Protein AF-A0A2R7SC59-F1 (afdb_monomer)

Solvent-accessible surface area (backbone atoms only — not comparable to full-atom values): 7118 Å² total; per-residue (Å²): 102,66,85,81,35,79,92,32,66,34,24,46,48,22,52,52,31,25,58,48,21,35,60,74,70,37,46,66,59,55,51,51,52,52,53,49,52,56,39,53,56,51,21,69,76,72,74,49,68,65,68,47,70,72,45,48,66,61,53,58,68,68,49,46,63,51,73,66,56,50,50,54,10,49,55,42,6,41,56,48,18,46,75,70,74,32,54,35,48,40,39,41,57,54,56,52,56,54,63,74,60,66,59,62,79,71,84,38,78,56,16,38,51,40,55,33,52,70,85,51,71,67,60,46,49,52,37,67,55,129

Radius of gyration: 16.88 Å; Cα contacts (8 Å, |Δi|>4): 134; chains: 1; bounding box: 37×26×49 Å

Mean predicted aligned error: 6.86 Å

Secondary structure (DSSP, 8-state):
-GGG-TT-HHHHHHHHHHHHHHHHTTHHHHHHHHHHHHHHHHHHHHS-SHHHHHHHHHHHHH-PPPHHHHHHHHHHHHHHHHHTT--GGGHHHHHHHHHHT-PPTTTSHHHHHHHHS---HHHHHHHH--

Sequence (130 aa):
MLALLKDEPDAVMTVLAHELGHVHHRHGLRLMLRAGAVSVVASVIVGDFSALLAAAPAVLASKAYSRDNEREADAYARTLARAAGADPARMAVFFERVAAKRPAAGDSPLGIAISSHPANAERVKFFSER

pLDDT: mean 82.85, std 11.98, range [56.0, 97.81]

Nearest PDB structures (foldseek):
  6ait-assembly1_C  TM=7.305E-01  e=2.169E-02  Escherichia coli K-12

Structure (mmCIF, N/CA/C/O backbone):
data_AF-A0A2R7SC59-F1
#
_entry.id   AF-A0A2R7SC59-F1
#
loop_
_atom_site.group_PDB
_atom_site.id
_atom_site.type_symbol
_atom_site.label_atom_id
_atom_site.label_alt_id
_atom_site.label_comp_id
_atom_site.label_asym_id
_atom_site.label_entity_id
_atom_site.label_seq_id
_atom_site.pdbx_PDB_ins_code
_atom_site.Cartn_x
_atom_site.Cartn_y
_atom_site.Cartn_z
_atom_site.occupancy
_atom_site.B_iso_or_equiv
_atom_site.auth_seq_id
_atom_site.auth_comp_id
_atom_site.auth_asym_id
_atom_site.auth_atom_id
_atom_site.pdbx_PDB_model_num
ATOM 1 N N . MET A 1 1 ? -3.173 10.647 1.562 1.00 67.12 1 MET A N 1
ATOM 2 C CA . MET A 1 1 ? -3.799 9.630 2.437 1.00 67.12 1 MET A CA 1
ATOM 3 C C . MET A 1 1 ? -4.085 10.156 3.836 1.00 67.12 1 MET A C 1
ATOM 5 O O . MET A 1 1 ? -5.244 10.388 4.129 1.00 67.12 1 MET A O 1
ATOM 9 N N . LEU A 1 2 ? -3.073 10.419 4.668 1.00 72.44 2 LEU A N 1
ATOM 10 C CA . LEU A 1 2 ? -3.249 10.662 6.113 1.00 72.44 2 LEU A CA 1
ATOM 11 C C . LEU A 1 2 ? -4.165 11.840 6.479 1.00 72.44 2 LEU A C 1
ATOM 13 O O . LEU A 1 2 ? -4.910 11.772 7.448 1.00 72.44 2 LEU A O 1
ATOM 17 N N . ALA A 1 3 ? -4.185 12.902 5.669 1.00 79.00 3 ALA A N 1
ATOM 18 C CA . ALA A 1 3 ? -5.094 14.025 5.889 1.00 79.00 3 ALA A CA 1
ATOM 19 C C . ALA A 1 3 ? -6.587 13.646 5.789 1.00 79.00 3 ALA A C 1
ATOM 21 O O . ALA A 1 3 ? -7.416 14.368 6.334 1.00 79.00 3 ALA A O 1
ATOM 22 N N . LEU A 1 4 ? -6.922 12.540 5.109 1.00 78.12 4 LEU A N 1
ATOM 23 C CA . LEU A 1 4 ? -8.283 12.005 5.033 1.00 78.12 4 LEU A CA 1
ATOM 24 C C . LEU A 1 4 ? -8.672 11.183 6.260 1.00 78.12 4 LEU A C 1
ATOM 26 O O . LEU A 1 4 ? -9.842 10.861 6.373 1.00 78.12 4 LEU A O 1
ATOM 30 N N . LEU A 1 5 ? -7.731 10.811 7.129 1.00 86.06 5 LEU A N 1
ATOM 31 C CA . LEU A 1 5 ? -7.929 9.836 8.208 1.00 86.06 5 LEU A CA 1
ATOM 32 C C . LEU A 1 5 ? -7.480 10.381 9.571 1.00 86.06 5 LEU A C 1
ATOM 34 O O . LEU A 1 5 ? -7.113 9.622 10.459 1.00 86.06 5 LEU A O 1
ATOM 38 N N . LYS A 1 6 ? -7.454 11.708 9.743 1.00 86.38 6 LYS A N 1
ATOM 39 C CA . LYS A 1 6 ? -6.938 12.350 10.968 1.00 86.38 6 LYS A CA 1
ATOM 40 C C . LYS A 1 6 ? -7.691 11.933 12.238 1.00 86.38 6 LYS A C 1
ATOM 42 O O . LYS A 1 6 ? -7.130 11.976 13.323 1.00 86.38 6 LYS A O 1
ATOM 47 N N . ASP A 1 7 ? -8.948 11.559 12.077 1.00 92.00 7 ASP A N 1
ATOM 48 C CA . ASP A 1 7 ? -9.909 11.091 13.074 1.00 92.00 7 ASP A CA 1
ATOM 49 C C . ASP A 1 7 ? -10.041 9.556 13.105 1.00 92.00 7 ASP A C 1
ATOM 51 O O . ASP A 1 7 ? -10.875 9.023 13.826 1.00 92.00 7 ASP A O 1
ATOM 55 N N . GLU A 1 8 ? -9.216 8.837 12.340 1.00 94.31 8 GLU A N 1
ATOM 56 C CA . GLU A 1 8 ? -9.296 7.387 12.144 1.00 94.31 8 GLU A CA 1
ATOM 57 C C . GLU A 1 8 ? -7.925 6.729 12.384 1.00 94.31 8 GLU A C 1
ATOM 59 O O . GLU A 1 8 ? -7.265 6.301 11.429 1.00 94.31 8 GLU A O 1
ATOM 64 N N . PRO A 1 9 ? -7.452 6.654 13.644 1.00 93.62 9 PRO A N 1
ATOM 65 C CA . PRO A 1 9 ? -6.108 6.166 13.961 1.00 93.62 9 PRO A CA 1
ATOM 66 C C . PRO A 1 9 ? -5.879 4.726 13.485 1.00 93.62 9 PRO A C 1
ATOM 68 O O . PRO A 1 9 ? -4.846 4.432 12.890 1.00 93.62 9 PRO A O 1
ATOM 71 N N . ASP A 1 10 ? -6.865 3.849 13.645 1.00 95.50 10 ASP A N 1
ATOM 72 C CA . ASP A 1 10 ? -6.783 2.453 13.208 1.00 95.50 10 ASP A CA 1
ATOM 73 C C . ASP A 1 10 ? -6.718 2.329 11.681 1.00 95.50 10 ASP A C 1
ATOM 75 O O . ASP A 1 10 ? -5.962 1.515 11.144 1.00 95.50 10 ASP A O 1
ATOM 79 N N . ALA A 1 11 ? -7.445 3.185 10.953 1.00 93.69 11 ALA A N 1
ATOM 80 C CA . ALA A 1 11 ? -7.349 3.238 9.498 1.00 93.69 11 ALA A CA 1
ATOM 81 C C . ALA A 1 11 ? -5.959 3.720 9.064 1.00 93.69 11 ALA A C 1
ATOM 83 O O . ALA A 1 11 ? -5.371 3.144 8.152 1.00 93.69 11 ALA A O 1
ATOM 84 N N . VAL A 1 12 ? -5.401 4.734 9.738 1.00 93.50 12 VAL A N 1
ATOM 85 C CA . VAL A 1 12 ? -4.023 5.194 9.498 1.00 93.50 12 VAL A CA 1
ATOM 86 C C . VAL A 1 12 ? -3.028 4.062 9.727 1.00 93.50 12 VAL A C 1
ATOM 88 O O . VAL A 1 12 ? -2.195 3.809 8.858 1.00 93.50 12 VAL A O 1
ATOM 91 N N . MET A 1 13 ? -3.130 3.356 10.852 1.00 94.25 13 MET A N 1
ATOM 92 C CA . MET A 1 13 ? -2.255 2.225 11.163 1.00 94.25 13 MET A CA 1
ATOM 93 C C . MET A 1 13 ? -2.354 1.128 10.104 1.00 94.25 13 MET A C 1
ATOM 95 O O . MET A 1 13 ? -1.331 0.602 9.671 1.00 94.25 13 MET A O 1
ATOM 99 N N . THR A 1 14 ? -3.563 0.830 9.627 1.00 95.00 14 THR A N 1
ATOM 100 C CA . THR A 1 14 ? -3.776 -0.199 8.601 1.00 95.00 14 THR A CA 1
ATOM 101 C C . THR A 1 14 ? -3.234 0.238 7.235 1.00 95.00 14 THR A C 1
ATOM 103 O O . THR A 1 14 ? -2.618 -0.569 6.544 1.00 95.00 14 THR A O 1
ATOM 106 N N . VAL A 1 15 ? -3.360 1.519 6.862 1.00 93.12 15 VAL A N 1
ATOM 107 C CA . VAL A 1 15 ? -2.722 2.082 5.655 1.00 93.12 15 VAL A CA 1
ATOM 108 C C . VAL A 1 15 ? -1.197 2.005 5.749 1.00 93.12 15 VAL A C 1
ATOM 110 O O . VAL A 1 15 ? -0.544 1.588 4.801 1.00 93.12 15 VAL A O 1
ATOM 113 N N . LEU A 1 16 ? -0.601 2.345 6.891 1.00 93.62 16 LEU A N 1
ATOM 114 C CA . LEU A 1 16 ? 0.852 2.234 7.063 1.00 93.62 16 LEU A CA 1
ATOM 115 C C . LEU A 1 16 ? 1.327 0.775 7.044 1.00 93.62 16 LEU A C 1
ATOM 117 O O . LEU A 1 16 ? 2.375 0.473 6.473 1.00 93.62 16 LEU A O 1
ATOM 121 N N . ALA A 1 17 ? 0.549 -0.138 7.628 1.00 96.38 17 ALA A N 1
ATOM 122 C CA . ALA A 1 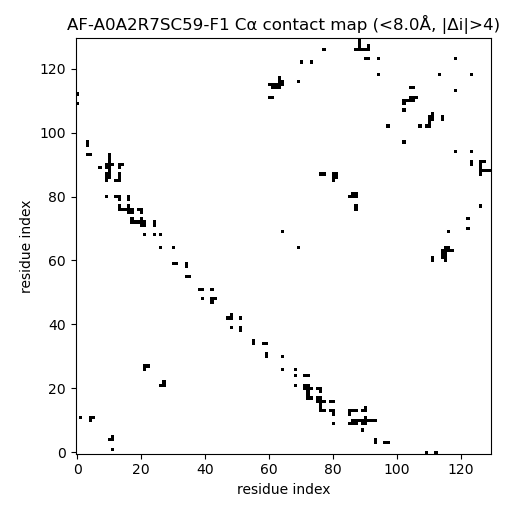17 ? 0.824 -1.568 7.566 1.00 96.38 17 ALA A CA 1
ATOM 123 C C . ALA A 1 17 ? 0.758 -2.100 6.122 1.00 96.38 17 ALA A C 1
ATOM 125 O O . ALA A 1 17 ? 1.570 -2.946 5.754 1.00 96.38 17 ALA A O 1
ATOM 126 N N . HIS A 1 18 ? -0.142 -1.566 5.291 1.00 96.00 18 HIS A N 1
ATOM 127 C CA . HIS A 1 18 ? -0.212 -1.842 3.851 1.00 96.00 18 HIS A CA 1
ATOM 128 C C . HIS A 1 18 ? 1.045 -1.384 3.110 1.00 96.00 18 HIS A C 1
ATOM 130 O O . HIS A 1 18 ? 1.668 -2.181 2.406 1.00 96.00 18 HIS A O 1
ATOM 136 N N . GLU A 1 19 ? 1.495 -0.148 3.337 1.00 93.38 19 GLU A N 1
ATOM 137 C CA . GLU A 1 19 ? 2.749 0.349 2.750 1.00 93.38 19 GLU A CA 1
ATOM 138 C C . GLU A 1 19 ? 3.956 -0.503 3.174 1.00 93.38 19 GLU A C 1
ATOM 140 O O . GLU A 1 19 ? 4.814 -0.851 2.356 1.00 93.38 19 GLU A O 1
ATOM 145 N N . LEU A 1 20 ? 3.999 -0.926 4.442 1.00 95.94 20 LEU A N 1
ATOM 146 C CA . LEU A 1 20 ? 5.024 -1.850 4.921 1.00 95.94 20 LEU A CA 1
ATOM 147 C C . LEU A 1 20 ? 4.913 -3.229 4.254 1.00 95.94 20 LEU A C 1
ATOM 149 O O . LEU A 1 20 ? 5.941 -3.840 3.967 1.00 95.94 20 LEU A O 1
ATOM 153 N N . GLY A 1 21 ? 3.702 -3.697 3.945 1.00 97.38 21 GLY A N 1
ATOM 154 C CA . GLY A 1 21 ? 3.464 -4.909 3.161 1.00 97.38 21 GLY A CA 1
ATOM 155 C C . GLY A 1 21 ? 4.122 -4.845 1.781 1.00 97.38 21 GLY A C 1
ATOM 156 O O . GLY A 1 21 ? 4.790 -5.795 1.368 1.00 97.38 21 GLY A O 1
ATOM 157 N N . HIS A 1 22 ? 4.051 -3.699 1.095 1.00 96.06 22 HIS A N 1
ATOM 158 C CA . HIS A 1 22 ? 4.769 -3.510 -0.171 1.00 96.06 22 HIS A CA 1
ATOM 159 C C . HIS A 1 22 ? 6.287 -3.619 -0.029 1.00 96.06 22 HIS A C 1
ATOM 161 O O . HIS A 1 22 ? 6.945 -4.197 -0.902 1.00 96.06 22 HIS A O 1
ATOM 167 N N . VAL A 1 23 ? 6.844 -3.096 1.065 1.00 95.50 23 VAL A N 1
ATOM 168 C CA . VAL A 1 23 ? 8.275 -3.219 1.371 1.00 95.50 23 VAL A CA 1
ATOM 169 C C . VAL A 1 23 ? 8.632 -4.671 1.699 1.00 95.50 23 VAL A C 1
ATOM 171 O O . VAL A 1 23 ? 9.582 -5.207 1.127 1.00 95.50 23 VAL A O 1
ATOM 174 N N . HIS A 1 24 ? 7.839 -5.330 2.547 1.00 97.31 24 HIS A N 1
ATOM 175 C CA . HIS A 1 24 ? 8.023 -6.720 2.963 1.00 97.31 24 HIS A CA 1
ATOM 176 C C . HIS A 1 24 ? 8.064 -7.671 1.756 1.00 97.31 24 HIS A C 1
ATOM 178 O O . HIS A 1 24 ? 9.014 -8.437 1.589 1.00 97.31 24 HIS A O 1
ATOM 184 N N . HIS A 1 25 ? 7.094 -7.541 0.849 1.00 97.00 25 HIS A N 1
ATOM 185 C CA . HIS A 1 25 ? 6.992 -8.336 -0.378 1.00 97.00 25 HIS A CA 1
ATOM 186 C C . HIS A 1 25 ? 7.821 -7.781 -1.550 1.00 97.00 25 HIS A C 1
ATOM 188 O O . HIS A 1 25 ? 7.749 -8.288 -2.678 1.00 97.00 25 HIS A O 1
ATOM 194 N N . ARG A 1 26 ? 8.625 -6.734 -1.314 1.00 94.88 26 ARG A N 1
ATOM 195 C CA . ARG A 1 26 ? 9.530 -6.113 -2.295 1.00 94.88 26 ARG A CA 1
ATOM 196 C C . ARG A 1 26 ? 8.827 -5.722 -3.603 1.00 94.88 26 ARG A C 1
ATOM 198 O O . ARG A 1 26 ? 9.411 -5.843 -4.683 1.00 94.88 26 ARG A O 1
ATOM 205 N N . HIS A 1 27 ? 7.572 -5.272 -3.533 1.00 92.88 27 HIS A N 1
ATOM 206 C CA . HIS A 1 27 ? 6.763 -4.946 -4.713 1.00 92.88 27 HIS A CA 1
ATOM 207 C C . HIS A 1 27 ? 7.422 -3.878 -5.589 1.00 92.88 27 HIS A C 1
ATOM 209 O O . HIS A 1 27 ? 7.530 -4.067 -6.801 1.00 92.88 27 HIS A O 1
ATOM 215 N N . GLY A 1 28 ? 7.924 -2.800 -4.977 1.00 87.12 28 GLY A N 1
ATOM 216 C CA . GLY A 1 28 ? 8.622 -1.726 -5.690 1.00 87.12 28 GLY A CA 1
ATOM 217 C C . GLY A 1 28 ? 9.871 -2.228 -6.418 1.00 87.12 28 GLY A C 1
ATOM 218 O O . GLY A 1 28 ? 10.031 -1.984 -7.610 1.00 87.12 28 GLY A O 1
ATOM 219 N N . LEU A 1 29 ? 10.702 -3.036 -5.751 1.00 88.44 29 LEU A N 1
ATOM 220 C CA . LEU A 1 29 ? 11.891 -3.632 -6.369 1.00 88.44 29 LEU A CA 1
ATOM 221 C C . LEU A 1 29 ? 11.524 -4.547 -7.548 1.00 88.44 29 LEU A C 1
ATOM 223 O O . LEU A 1 29 ? 12.130 -4.448 -8.613 1.00 88.44 29 LEU A O 1
ATOM 227 N N . ARG A 1 30 ? 10.509 -5.411 -7.395 1.00 89.50 30 ARG A N 1
ATOM 228 C CA . ARG A 1 30 ? 10.017 -6.274 -8.486 1.00 89.50 30 ARG A CA 1
ATOM 229 C C . ARG A 1 30 ? 9.530 -5.445 -9.679 1.00 89.50 30 ARG A C 1
ATOM 231 O O . ARG A 1 30 ? 9.798 -5.810 -10.824 1.00 89.50 30 ARG A O 1
ATOM 238 N N . LEU A 1 31 ? 8.840 -4.332 -9.426 1.00 84.56 31 LEU A N 1
ATOM 239 C CA . LEU A 1 31 ? 8.378 -3.414 -10.467 1.00 84.56 31 LEU A CA 1
ATOM 240 C C . LEU A 1 31 ? 9.553 -2.739 -11.191 1.00 84.56 31 LEU A C 1
ATOM 242 O O . LEU A 1 31 ? 9.566 -2.712 -12.421 1.00 84.56 31 LEU A O 1
ATOM 246 N N . MET A 1 32 ? 10.559 -2.272 -10.444 1.00 81.12 32 MET A N 1
ATOM 247 C CA . MET A 1 32 ? 11.789 -1.680 -10.984 1.00 81.12 32 MET A CA 1
ATOM 248 C C . MET A 1 32 ? 12.563 -2.657 -11.862 1.00 81.12 32 MET A C 1
ATOM 250 O O . MET A 1 32 ? 12.923 -2.310 -12.983 1.00 81.12 32 MET A O 1
ATOM 254 N N . LEU A 1 33 ? 12.761 -3.892 -11.398 1.00 83.81 33 LEU A N 1
ATOM 255 C CA . LEU A 1 33 ? 13.463 -4.921 -12.166 1.00 83.81 33 LEU A CA 1
ATOM 256 C C . LEU A 1 33 ? 12.723 -5.266 -13.464 1.00 83.81 33 LEU A C 1
ATOM 258 O O . LEU A 1 33 ? 13.346 -5.366 -14.517 1.00 83.81 33 LEU A O 1
ATOM 262 N N . ARG A 1 34 ? 11.389 -5.392 -13.419 1.00 82.25 34 ARG A N 1
ATOM 263 C CA . ARG A 1 34 ? 10.569 -5.639 -14.619 1.00 82.25 34 ARG A CA 1
ATOM 264 C C . ARG A 1 34 ? 10.633 -4.476 -15.604 1.00 82.25 34 ARG A C 1
ATOM 266 O O . ARG A 1 34 ? 10.775 -4.707 -16.801 1.00 82.25 34 ARG A O 1
ATOM 273 N N . ALA A 1 35 ? 10.523 -3.241 -15.113 1.00 76.25 35 ALA A N 1
ATOM 274 C CA . ALA A 1 35 ? 10.640 -2.054 -15.950 1.00 76.25 35 ALA A CA 1
ATOM 275 C C . ALA A 1 35 ? 12.025 -1.989 -16.606 1.00 76.25 35 ALA A C 1
ATOM 277 O O . ALA A 1 35 ? 12.093 -1.871 -17.823 1.00 76.25 35 ALA A O 1
ATOM 278 N N . GLY A 1 36 ? 13.094 -2.178 -15.826 1.00 74.81 36 GLY A N 1
ATOM 279 C CA . GLY A 1 36 ? 14.474 -2.210 -16.306 1.00 74.81 36 GLY A CA 1
ATOM 280 C C . GLY A 1 36 ? 14.739 -3.307 -17.339 1.00 74.81 36 GLY A C 1
ATOM 281 O O . GLY A 1 36 ? 15.385 -3.041 -18.345 1.00 74.81 36 GLY A O 1
ATOM 282 N N . ALA A 1 37 ? 14.197 -4.513 -17.153 1.00 79.12 37 ALA A N 1
ATOM 283 C CA . ALA A 1 37 ? 14.356 -5.606 -18.114 1.00 79.12 37 ALA A CA 1
ATOM 284 C C . ALA A 1 37 ? 13.701 -5.298 -19.473 1.00 79.12 37 ALA A C 1
ATOM 286 O O . ALA A 1 37 ? 14.341 -5.456 -20.510 1.00 79.12 37 ALA A O 1
ATOM 287 N N . VAL A 1 38 ? 12.450 -4.813 -19.474 1.00 74.25 38 VAL A N 1
ATOM 288 C CA . VAL A 1 38 ? 11.746 -4.383 -20.703 1.00 74.25 38 VAL A CA 1
ATOM 289 C C . VAL A 1 38 ? 12.530 -3.285 -21.408 1.00 74.25 38 VAL A C 1
ATOM 291 O O . VAL A 1 38 ? 12.724 -3.309 -22.620 1.00 74.25 38 VAL A O 1
ATOM 294 N N . SER A 1 39 ? 13.002 -2.341 -20.610 1.00 70.00 39 SER A N 1
ATOM 295 C CA . SER A 1 39 ? 13.843 -1.246 -21.026 1.00 70.00 39 SER A CA 1
ATOM 296 C C . SER A 1 39 ? 15.118 -1.737 -21.734 1.00 70.00 39 SER A C 1
ATOM 298 O O . SER A 1 39 ? 15.330 -1.392 -22.892 1.00 70.00 39 SER A O 1
ATOM 300 N N . VAL A 1 40 ? 15.926 -2.599 -21.109 1.00 76.50 40 VAL A N 1
ATOM 301 C CA . VAL A 1 40 ? 17.152 -3.153 -21.719 1.00 76.50 40 VAL A CA 1
ATOM 302 C C . VAL A 1 40 ? 16.864 -3.826 -23.064 1.00 76.50 40 VAL A C 1
ATOM 304 O O . VAL A 1 40 ? 17.584 -3.579 -24.029 1.00 76.50 40 VAL A O 1
ATOM 307 N N . VAL A 1 41 ? 15.796 -4.625 -23.157 1.00 78.75 41 VAL A N 1
ATOM 308 C CA . VAL A 1 41 ? 15.384 -5.262 -24.421 1.00 78.75 41 VAL A CA 1
ATOM 309 C C . VAL A 1 41 ? 15.072 -4.216 -25.495 1.00 78.75 41 VAL A C 1
ATOM 311 O O . VAL A 1 41 ? 15.540 -4.344 -26.625 1.00 78.75 41 VAL A O 1
ATOM 314 N N . ALA A 1 42 ? 14.330 -3.161 -25.152 1.00 72.50 42 ALA A N 1
ATOM 315 C CA . ALA A 1 42 ? 14.021 -2.077 -26.081 1.00 72.50 42 ALA A CA 1
ATOM 316 C C . ALA A 1 42 ? 15.286 -1.331 -26.545 1.00 72.50 42 ALA A C 1
ATOM 318 O O . ALA A 1 42 ? 15.426 -1.053 -27.734 1.00 72.50 42 ALA A O 1
ATOM 319 N N . SER A 1 43 ? 16.239 -1.069 -25.645 1.00 74.06 43 SER A N 1
ATOM 320 C CA . SER A 1 43 ? 17.513 -0.427 -25.998 1.00 74.06 43 SER A CA 1
ATOM 321 C C . SER A 1 43 ? 18.395 -1.281 -26.901 1.00 74.06 43 SER A C 1
ATOM 323 O O . SER A 1 43 ? 19.050 -0.729 -27.776 1.00 74.06 43 SER A O 1
ATOM 325 N N . VAL A 1 44 ? 18.396 -2.609 -26.748 1.00 80.31 44 VAL A N 1
ATOM 326 C CA . VAL A 1 44 ? 19.115 -3.505 -27.672 1.00 80.31 44 VAL A CA 1
ATOM 327 C C . VAL A 1 44 ? 18.545 -3.412 -29.091 1.00 80.31 44 VAL A C 1
ATOM 329 O O . VAL A 1 44 ? 19.304 -3.439 -30.053 1.00 80.31 44 VAL A O 1
ATOM 332 N N . ILE A 1 45 ? 17.223 -3.270 -29.226 1.00 78.31 45 ILE A N 1
ATOM 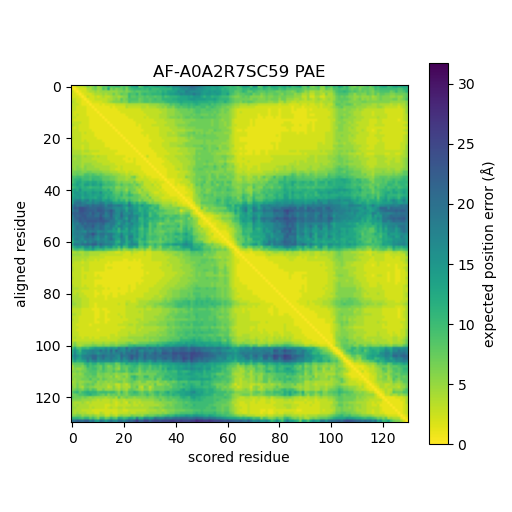333 C CA . ILE A 1 45 ? 16.550 -3.149 -30.528 1.00 78.31 45 ILE A CA 1
ATOM 334 C C . ILE A 1 45 ? 16.803 -1.774 -31.163 1.00 78.31 45 ILE A C 1
ATOM 336 O O . ILE A 1 45 ? 17.054 -1.686 -32.361 1.00 78.31 45 ILE A O 1
ATOM 340 N N . VAL A 1 46 ? 16.711 -0.703 -30.370 1.00 79.06 46 VAL A N 1
ATOM 341 C CA . VAL A 1 46 ? 16.786 0.689 -30.853 1.00 79.06 46 VAL A CA 1
ATOM 342 C C . VAL A 1 46 ? 18.231 1.198 -30.961 1.00 79.06 46 VAL A C 1
ATOM 344 O O . VAL A 1 46 ? 18.500 2.126 -31.717 1.00 79.06 46 VAL A O 1
ATOM 347 N N . GLY A 1 47 ? 19.171 0.599 -30.226 1.00 77.94 47 GLY A N 1
ATOM 348 C CA . GLY A 1 47 ? 20.569 1.030 -30.166 1.00 77.94 47 GLY A CA 1
ATOM 349 C C . GLY A 1 47 ? 20.823 2.255 -29.277 1.00 77.94 47 GLY A C 1
ATOM 350 O O . GLY A 1 47 ? 21.928 2.790 -29.302 1.00 77.94 47 GLY A O 1
ATOM 351 N N . ASP A 1 48 ? 19.837 2.698 -28.486 1.00 72.75 48 ASP A N 1
ATOM 352 C CA . ASP A 1 48 ? 19.956 3.846 -27.576 1.00 72.75 48 ASP A CA 1
ATOM 353 C C . ASP A 1 48 ? 19.606 3.465 -26.128 1.00 72.75 48 ASP A C 1
ATOM 355 O O . ASP A 1 48 ? 18.481 3.076 -25.800 1.00 72.75 48 ASP A O 1
ATOM 359 N N . PHE A 1 49 ? 20.593 3.598 -25.243 1.00 68.25 49 PHE A N 1
ATOM 360 C CA .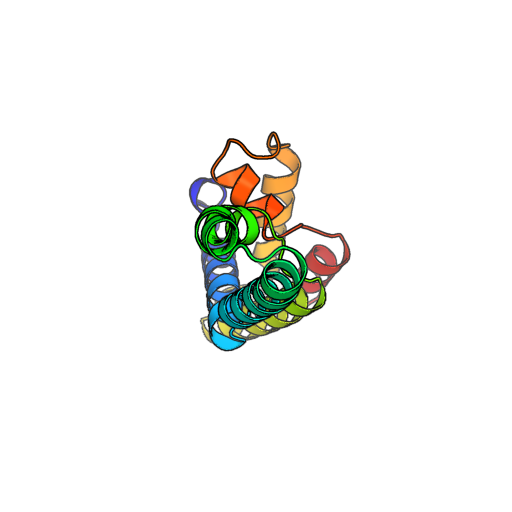 PHE A 1 49 ? 20.482 3.328 -23.806 1.00 68.25 49 PHE A CA 1
ATOM 361 C C . PHE A 1 49 ? 20.170 4.591 -22.983 1.00 68.25 49 PHE A C 1
ATOM 363 O O . PHE A 1 49 ? 19.866 4.499 -21.794 1.00 68.25 49 PHE A O 1
ATOM 370 N N . SER A 1 50 ? 20.210 5.771 -23.602 1.00 69.31 50 SER A N 1
ATOM 371 C CA . SER A 1 50 ? 20.060 7.077 -22.945 1.00 69.31 50 SER A CA 1
ATOM 372 C C . SER A 1 50 ? 18.595 7.379 -22.625 1.00 69.31 50 SER A C 1
ATOM 374 O O . SER A 1 50 ? 18.265 7.813 -21.519 1.00 69.31 50 SER A O 1
ATOM 376 N N . ALA A 1 51 ? 17.694 7.057 -23.559 1.00 64.69 51 ALA A N 1
ATOM 377 C CA . ALA A 1 51 ? 16.245 7.158 -23.373 1.00 64.69 51 ALA A CA 1
ATOM 378 C C . ALA A 1 51 ? 15.725 6.288 -22.208 1.00 64.69 51 ALA A C 1
ATOM 380 O O . ALA A 1 51 ? 14.704 6.596 -21.589 1.00 64.69 51 ALA A O 1
ATOM 381 N N . LEU A 1 52 ? 16.462 5.226 -21.868 1.00 62.88 52 LEU A N 1
ATOM 382 C CA . LEU A 1 52 ? 16.134 4.290 -20.801 1.00 62.88 52 LEU A CA 1
ATOM 383 C C . LEU A 1 52 ? 16.135 4.922 -19.411 1.00 62.88 52 LEU A C 1
ATOM 385 O O . LEU A 1 52 ? 15.187 4.783 -18.635 1.00 62.88 52 LEU A O 1
ATOM 389 N N . LEU A 1 53 ? 17.244 5.595 -19.102 1.00 66.25 53 LEU A N 1
ATOM 390 C CA . LEU A 1 53 ? 17.504 6.186 -17.796 1.00 66.25 53 LEU A CA 1
ATOM 391 C C . LEU A 1 53 ? 16.587 7.386 -17.562 1.00 66.25 53 LEU A C 1
ATOM 393 O O . LEU A 1 53 ? 16.125 7.593 -16.442 1.00 66.25 53 LEU A O 1
ATOM 397 N N . ALA A 1 54 ? 16.265 8.122 -18.628 1.00 68.50 54 ALA A N 1
ATOM 398 C CA . ALA A 1 54 ? 15.383 9.279 -18.571 1.00 68.50 54 ALA A CA 1
ATOM 399 C C . ALA A 1 54 ? 13.916 8.913 -18.262 1.00 68.50 54 ALA A C 1
ATOM 401 O O . ALA A 1 54 ? 13.235 9.660 -17.562 1.00 68.50 54 ALA A O 1
ATOM 402 N N . ALA A 1 55 ? 13.419 7.765 -18.742 1.00 64.38 55 ALA A N 1
ATOM 403 C CA . ALA A 1 55 ? 12.010 7.381 -18.594 1.00 64.38 55 ALA A CA 1
ATOM 404 C C . ALA A 1 55 ? 11.695 6.581 -17.313 1.00 64.38 55 ALA A C 1
ATOM 406 O O . ALA A 1 55 ? 10.532 6.506 -16.902 1.00 64.38 55 ALA A O 1
ATOM 407 N N . ALA A 1 56 ? 12.700 5.982 -16.665 1.00 65.25 56 ALA A N 1
ATOM 408 C CA . ALA A 1 56 ? 12.493 5.064 -15.544 1.00 65.25 56 ALA A CA 1
ATOM 409 C C . ALA A 1 56 ? 11.696 5.667 -14.362 1.00 65.25 56 ALA A C 1
ATOM 411 O O . ALA A 1 56 ? 10.753 5.011 -13.908 1.00 65.25 56 ALA A O 1
ATOM 412 N N . PRO A 1 57 ? 11.967 6.901 -13.886 1.00 63.94 57 PRO A N 1
ATOM 413 C CA . PRO A 1 57 ? 11.209 7.488 -12.778 1.00 63.94 57 PRO A CA 1
ATOM 414 C C . PRO A 1 57 ? 9.728 7.713 -13.116 1.00 63.94 57 PRO A C 1
ATOM 416 O O . PRO A 1 57 ? 8.857 7.400 -12.307 1.00 63.94 57 PRO A O 1
ATOM 419 N N . ALA A 1 58 ? 9.428 8.193 -14.328 1.00 63.00 58 ALA A N 1
ATOM 420 C CA . ALA A 1 58 ? 8.059 8.462 -14.772 1.00 63.00 58 ALA A CA 1
ATOM 421 C C . ALA A 1 58 ? 7.250 7.168 -14.965 1.00 63.00 58 ALA A C 1
ATOM 423 O O . ALA A 1 58 ? 6.075 7.097 -14.601 1.00 63.00 58 ALA A O 1
ATOM 424 N N . VAL A 1 59 ?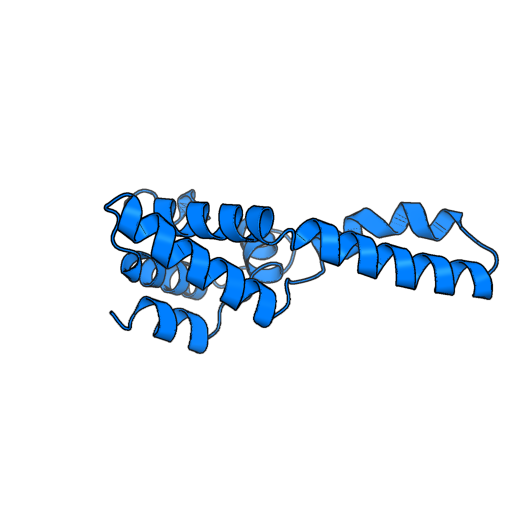 7.885 6.112 -15.481 1.00 63.91 59 VAL A N 1
ATOM 425 C CA . VAL A 1 59 ? 7.269 4.785 -15.621 1.00 63.91 59 VAL A CA 1
ATOM 426 C C . VAL A 1 59 ? 6.975 4.160 -14.257 1.00 63.91 59 VAL A C 1
ATOM 428 O O . VAL A 1 59 ? 5.950 3.508 -14.097 1.00 63.91 59 VAL A O 1
ATOM 431 N N . LEU A 1 60 ? 7.842 4.354 -13.264 1.00 63.41 60 LEU A N 1
ATOM 432 C CA . LEU A 1 60 ? 7.620 3.841 -11.910 1.00 63.41 60 LEU A CA 1
ATOM 433 C C . LEU A 1 60 ? 6.541 4.622 -11.161 1.00 63.41 60 LEU A C 1
ATOM 435 O O . LEU A 1 60 ? 5.733 4.013 -10.471 1.00 63.41 60 LEU A O 1
ATOM 439 N N . ALA A 1 61 ? 6.496 5.943 -11.334 1.00 61.03 61 ALA A N 1
ATOM 440 C CA . ALA A 1 61 ? 5.484 6.796 -10.716 1.00 61.03 61 ALA A CA 1
ATOM 441 C C . ALA A 1 61 ? 4.076 6.593 -11.306 1.00 61.03 61 ALA A C 1
ATOM 443 O O . ALA A 1 61 ? 3.088 6.834 -10.621 1.00 61.03 61 ALA A O 1
ATOM 444 N N . SER A 1 62 ? 3.979 6.156 -12.567 1.00 59.06 62 SER A N 1
ATOM 445 C CA . SER A 1 62 ? 2.702 5.942 -13.267 1.00 59.06 62 SER A CA 1
ATOM 446 C C . SER A 1 62 ? 2.230 4.486 -13.288 1.00 59.06 62 SER A C 1
ATO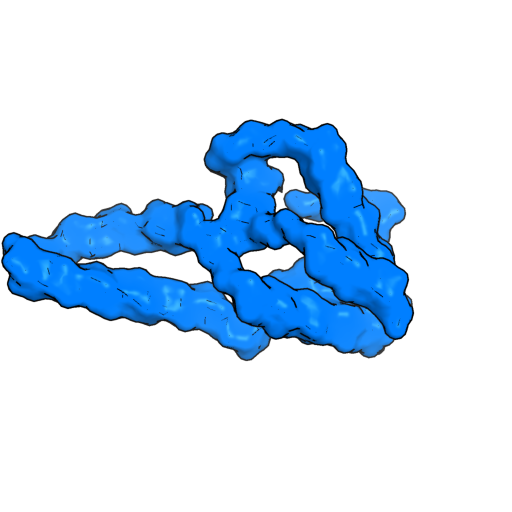M 448 O O . SER A 1 62 ? 1.077 4.222 -13.633 1.00 59.06 62 SER A O 1
ATOM 450 N N . LYS A 1 63 ? 3.089 3.520 -12.934 1.00 69.56 63 LYS A N 1
ATOM 451 C CA . LYS A 1 63 ? 2.710 2.104 -12.903 1.00 69.56 63 LYS A CA 1
ATOM 452 C C . LYS A 1 63 ? 2.042 1.744 -11.582 1.00 69.56 63 LYS A C 1
ATOM 454 O O . LYS A 1 63 ? 2.689 1.677 -10.542 1.00 69.56 63 LYS A O 1
ATOM 459 N N . ALA A 1 64 ? 0.760 1.410 -11.675 1.00 74.94 64 ALA A N 1
ATOM 460 C CA . ALA A 1 64 ? 0.013 0.786 -10.594 1.00 74.94 64 ALA A CA 1
ATOM 461 C C . ALA A 1 64 ? 0.630 -0.560 -10.185 1.00 74.94 64 ALA A C 1
ATOM 463 O O . ALA A 1 64 ? 1.094 -1.336 -11.033 1.00 74.94 64 ALA A O 1
ATOM 464 N N . TYR A 1 65 ? 0.590 -0.871 -8.889 1.00 83.88 65 TYR A N 1
ATOM 465 C CA . TYR A 1 65 ? 0.860 -2.226 -8.423 1.00 83.88 65 TYR A CA 1
ATOM 466 C C . TYR A 1 65 ? -0.174 -3.206 -9.002 1.00 83.88 65 TYR A C 1
ATOM 468 O O . TYR A 1 65 ? -1.314 -2.847 -9.304 1.00 83.88 65 TYR A O 1
ATOM 476 N N . SER A 1 66 ? 0.225 -4.468 -9.203 1.00 88.75 66 SER A N 1
ATOM 477 C CA . SER A 1 66 ? -0.714 -5.489 -9.677 1.00 88.75 66 SER A CA 1
ATOM 478 C C . SER A 1 66 ? -1.765 -5.803 -8.610 1.00 88.75 66 SER A C 1
ATOM 480 O O . SER A 1 66 ? -1.545 -5.598 -7.419 1.00 88.75 66 SER A O 1
ATOM 482 N N . ARG A 1 67 ? -2.894 -6.388 -9.026 1.00 88.81 67 ARG A N 1
ATOM 483 C CA . ARG A 1 67 ? -3.931 -6.859 -8.091 1.00 88.81 67 ARG A CA 1
ATOM 484 C C . ARG A 1 67 ? -3.392 -7.879 -7.083 1.00 88.81 67 ARG A C 1
ATOM 486 O O . ARG A 1 67 ? -3.795 -7.847 -5.929 1.00 88.81 67 ARG A O 1
ATOM 493 N N . ASP A 1 68 ? -2.467 -8.744 -7.503 1.00 91.94 68 ASP A N 1
ATOM 494 C CA . ASP A 1 68 ? -1.783 -9.677 -6.596 1.00 91.94 68 ASP A CA 1
ATOM 495 C C . ASP A 1 68 ? -0.941 -8.947 -5.549 1.00 91.94 68 ASP A C 1
ATOM 497 O O . ASP A 1 68 ? -1.015 -9.284 -4.373 1.00 91.94 68 ASP A O 1
ATOM 501 N N . ASN A 1 69 ? -0.199 -7.909 -5.952 1.00 94.38 69 ASN A N 1
ATOM 502 C CA . ASN A 1 69 ? 0.604 -7.122 -5.020 1.00 94.38 69 ASN A CA 1
ATOM 503 C C . ASN A 1 69 ? -0.277 -6.420 -3.974 1.00 94.38 69 ASN A C 1
ATOM 505 O O . ASN A 1 69 ? 0.075 -6.389 -2.799 1.00 94.38 69 ASN A O 1
ATOM 509 N N . GLU A 1 70 ? -1.418 -5.861 -4.391 1.00 93.19 70 GLU A N 1
ATOM 510 C CA . GLU A 1 70 ? -2.372 -5.248 -3.458 1.00 93.19 70 GLU A CA 1
ATOM 511 C C . GLU A 1 70 ? -2.956 -6.293 -2.498 1.00 93.19 70 GLU A C 1
ATOM 513 O O . GLU A 1 70 ? -3.020 -6.030 -1.305 1.00 93.19 70 GLU A O 1
ATOM 518 N N . ARG A 1 71 ? -3.294 -7.502 -2.973 1.00 94.56 71 ARG A N 1
ATOM 519 C CA . ARG A 1 71 ? -3.762 -8.600 -2.105 1.00 94.56 71 ARG A CA 1
ATOM 520 C C . ARG A 1 71 ? -2.719 -9.036 -1.077 1.00 94.56 71 ARG A C 1
ATOM 522 O O . ARG A 1 71 ? -3.063 -9.231 0.087 1.00 94.56 71 ARG A O 1
ATOM 529 N N . GLU A 1 72 ? -1.463 -9.204 -1.498 1.00 96.75 72 GLU A N 1
ATOM 530 C CA . GLU A 1 72 ? -0.343 -9.543 -0.607 1.00 96.75 72 GLU A CA 1
ATOM 531 C C . GLU A 1 72 ? -0.168 -8.458 0.471 1.00 96.75 72 GLU A C 1
ATOM 533 O O . GLU A 1 72 ? -0.096 -8.762 1.664 1.00 96.75 72 GLU A O 1
ATOM 538 N N . ALA A 1 73 ? -0.175 -7.185 0.062 1.00 96.75 73 ALA A N 1
ATOM 539 C CA . ALA A 1 73 ? -0.047 -6.051 0.971 1.00 96.75 73 ALA A CA 1
ATOM 540 C C . ALA A 1 73 ? -1.248 -5.911 1.925 1.00 96.75 73 ALA A C 1
ATOM 542 O O . ALA A 1 73 ? -1.040 -5.726 3.122 1.00 96.75 73 ALA A O 1
ATOM 543 N N . ASP A 1 74 ? -2.482 -6.086 1.446 1.00 95.94 74 ASP A N 1
ATOM 544 C CA . ASP A 1 74 ? -3.694 -6.019 2.267 1.00 95.94 74 ASP A CA 1
ATOM 545 C C . ASP A 1 74 ? -3.731 -7.145 3.320 1.00 95.94 74 ASP A C 1
ATOM 547 O O . ASP A 1 74 ? -4.109 -6.923 4.476 1.00 95.94 74 ASP A O 1
ATOM 551 N N . ALA A 1 75 ? -3.326 -8.365 2.947 1.00 96.81 75 ALA A N 1
ATOM 552 C CA . ALA A 1 75 ? -3.257 -9.504 3.863 1.00 96.81 75 ALA A CA 1
ATOM 553 C C . ALA A 1 75 ? -2.205 -9.300 4.959 1.00 96.81 75 ALA A C 1
ATOM 555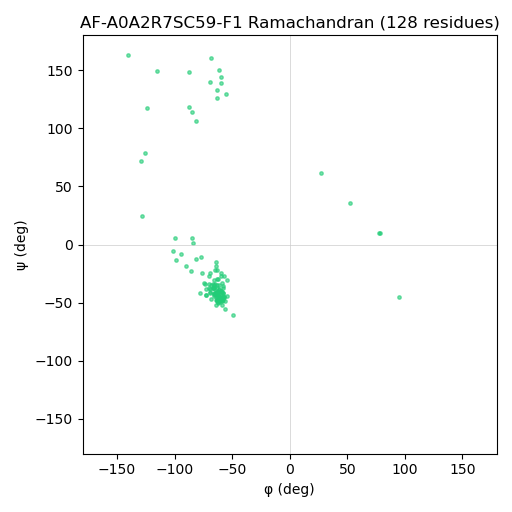 O O . ALA A 1 75 ? -2.469 -9.558 6.142 1.00 96.81 75 ALA A O 1
ATOM 556 N N . TYR A 1 76 ? -1.041 -8.776 4.576 1.00 97.81 76 TYR A N 1
ATOM 557 C CA . TYR A 1 76 ? -0.014 -8.360 5.521 1.00 97.81 76 TYR A CA 1
ATOM 558 C C . TYR A 1 76 ? -0.533 -7.251 6.449 1.00 97.81 76 TYR A C 1
ATOM 560 O O . TYR A 1 76 ? -0.420 -7.367 7.671 1.00 97.81 76 TYR A O 1
ATOM 568 N N . ALA A 1 77 ? -1.179 -6.223 5.888 1.00 96.94 77 ALA A N 1
ATOM 569 C CA . ALA A 1 77 ? -1.717 -5.086 6.626 1.00 96.94 77 ALA A CA 1
ATOM 570 C C . ALA A 1 77 ? -2.719 -5.516 7.693 1.00 96.94 77 ALA A C 1
ATOM 572 O O . ALA A 1 77 ? -2.603 -5.114 8.848 1.00 96.94 77 ALA A O 1
ATOM 573 N N . ARG A 1 78 ? -3.674 -6.379 7.329 1.00 96.06 78 ARG A N 1
ATOM 574 C CA . ARG A 1 78 ? -4.670 -6.910 8.264 1.00 96.06 78 ARG A CA 1
ATOM 575 C C . ARG A 1 78 ? -4.009 -7.655 9.417 1.00 96.06 78 ARG A C 1
ATOM 577 O O . ARG A 1 78 ? -4.370 -7.438 10.570 1.00 96.06 78 ARG A O 1
ATOM 584 N N . THR A 1 79 ? -3.064 -8.538 9.106 1.00 96.69 79 THR A N 1
ATOM 585 C CA . THR A 1 79 ? -2.384 -9.360 10.114 1.00 96.69 79 THR A CA 1
ATOM 586 C C . THR A 1 79 ? -1.601 -8.482 11.085 1.00 96.69 79 THR A C 1
ATOM 588 O O . THR A 1 79 ? -1.746 -8.619 12.300 1.00 96.69 79 THR A O 1
ATOM 591 N N . LEU A 1 80 ? -0.822 -7.534 10.558 1.00 97.69 80 LEU A N 1
ATOM 592 C CA . LEU A 1 80 ? 0.001 -6.643 11.367 1.00 97.69 80 LEU A CA 1
ATOM 593 C C . LEU A 1 80 ? -0.835 -5.642 12.175 1.00 97.69 80 LEU A C 1
ATOM 595 O O . LEU A 1 80 ? -0.546 -5.433 13.348 1.00 97.69 80 LEU A O 1
ATOM 599 N N . ALA A 1 81 ? -1.887 -5.062 11.589 1.00 95.88 81 ALA A N 1
ATOM 600 C CA . ALA A 1 81 ? -2.786 -4.150 12.293 1.00 95.88 81 ALA A CA 1
ATOM 601 C C . ALA A 1 81 ? -3.469 -4.847 13.479 1.00 95.88 81 ALA A C 1
ATOM 603 O O . ALA A 1 81 ? -3.440 -4.318 14.589 1.00 95.88 81 ALA A O 1
ATOM 604 N N . ARG A 1 82 ? -3.972 -6.080 13.283 1.00 95.56 82 ARG A N 1
ATOM 605 C CA . ARG A 1 82 ? -4.526 -6.897 14.377 1.00 95.56 82 ARG A CA 1
ATOM 606 C C . ARG A 1 82 ? -3.488 -7.169 15.464 1.00 95.56 82 ARG A C 1
ATOM 608 O O . ARG A 1 82 ? -3.795 -7.022 16.642 1.00 95.56 82 ARG A O 1
ATOM 615 N N . ALA A 1 83 ? -2.266 -7.541 15.079 1.00 96.25 83 ALA A N 1
ATOM 616 C CA . ALA A 1 83 ? -1.179 -7.783 16.028 1.00 96.25 83 ALA A CA 1
ATOM 617 C C . ALA A 1 83 ? -0.779 -6.517 16.810 1.00 96.25 83 ALA A C 1
ATOM 619 O O . ALA A 1 83 ? -0.360 -6.614 17.960 1.00 96.25 83 ALA A O 1
ATOM 620 N N . ALA A 1 84 ? -0.947 -5.336 16.210 1.00 95.00 84 ALA A N 1
ATOM 621 C CA . ALA A 1 84 ? -0.722 -4.038 16.839 1.00 95.00 84 ALA A CA 1
ATOM 622 C C . ALA A 1 84 ? -1.928 -3.521 17.654 1.00 95.00 84 ALA A C 1
ATOM 624 O O . ALA A 1 84 ? -1.859 -2.422 18.199 1.00 95.00 84 ALA A O 1
ATOM 625 N N . GLY A 1 85 ? -3.023 -4.285 17.743 1.00 95.44 85 GLY A N 1
ATOM 626 C CA . GLY A 1 85 ? -4.231 -3.905 18.483 1.00 95.44 85 GLY A CA 1
ATOM 627 C C . GLY A 1 85 ? -5.149 -2.910 17.765 1.00 95.44 85 GLY A C 1
ATOM 628 O O . GLY A 1 85 ? -6.089 -2.421 18.384 1.00 95.44 85 GLY A O 1
ATOM 629 N N . ALA A 1 86 ? -4.904 -2.620 16.485 1.00 95.25 86 ALA A N 1
ATOM 630 C CA . ALA A 1 86 ? -5.771 -1.782 15.659 1.00 95.25 86 ALA A CA 1
ATOM 631 C C . ALA A 1 86 ? -6.869 -2.621 14.985 1.00 95.25 86 ALA A C 1
ATOM 633 O O . ALA A 1 86 ? -6.642 -3.782 14.627 1.00 95.25 86 ALA A O 1
ATOM 634 N N . ASP A 1 87 ? -8.045 -2.031 14.759 1.00 95.81 87 ASP A N 1
ATOM 635 C CA . ASP A 1 87 ? -9.101 -2.661 13.969 1.00 95.81 87 ASP A CA 1
ATOM 636 C C . ASP A 1 87 ? -8.859 -2.467 12.455 1.00 95.81 87 ASP A C 1
ATOM 638 O O . ASP A 1 87 ? -9.105 -1.378 11.920 1.00 95.81 87 ASP A O 1
ATOM 642 N N . PRO A 1 88 ? -8.436 -3.511 11.709 1.00 94.94 88 PRO A N 1
ATOM 643 C CA . PRO A 1 88 ? -8.209 -3.395 10.271 1.00 94.94 88 PRO A CA 1
ATOM 644 C C . PRO A 1 88 ? -9.489 -3.092 9.482 1.00 94.94 88 PRO A C 1
ATOM 646 O O . PRO A 1 88 ? -9.396 -2.612 8.352 1.00 94.94 88 PRO A O 1
ATOM 649 N N . ALA A 1 89 ? -10.681 -3.327 10.046 1.00 94.44 89 ALA A N 1
ATOM 650 C CA . ALA A 1 89 ? -11.937 -3.002 9.372 1.00 94.44 89 ALA A CA 1
ATOM 651 C C . ALA A 1 89 ? -12.103 -1.489 9.154 1.00 94.44 89 ALA A C 1
ATOM 653 O O . ALA A 1 89 ? -12.789 -1.069 8.219 1.00 94.44 89 ALA A O 1
ATOM 654 N N . ARG A 1 90 ? -11.404 -0.651 9.939 1.00 94.12 90 ARG A N 1
ATOM 655 C CA . ARG A 1 90 ? -11.375 0.810 9.748 1.00 94.12 90 ARG A CA 1
ATOM 656 C C . ARG A 1 90 ? -10.731 1.228 8.424 1.00 94.12 90 ARG A C 1
ATOM 658 O O . ARG A 1 90 ? -10.981 2.337 7.958 1.00 94.12 90 ARG A O 1
ATOM 665 N N . MET A 1 91 ? -10.008 0.335 7.742 1.00 91.75 91 MET A N 1
ATOM 666 C CA . MET A 1 91 ? -9.555 0.546 6.362 1.00 91.75 91 MET A CA 1
ATOM 667 C C . MET A 1 91 ? -10.719 0.813 5.385 1.00 91.75 91 MET A C 1
ATOM 669 O O . MET A 1 91 ? -10.543 1.537 4.407 1.00 91.75 91 MET A O 1
ATOM 673 N N . ALA A 1 92 ? -11.934 0.317 5.653 1.00 90.19 92 ALA A N 1
ATOM 674 C CA . ALA A 1 92 ? -13.107 0.631 4.830 1.00 90.19 92 ALA A CA 1
ATOM 675 C C . ALA A 1 92 ? -13.380 2.148 4.754 1.00 90.19 92 ALA A C 1
ATOM 677 O O . ALA A 1 92 ? -13.661 2.674 3.675 1.00 90.19 92 ALA A O 1
ATOM 678 N N . VAL A 1 93 ? -13.170 2.871 5.862 1.00 90.56 93 VAL A N 1
ATOM 679 C CA . VAL A 1 93 ? -13.342 4.331 5.938 1.00 90.56 93 VAL A CA 1
ATOM 680 C C . VAL A 1 93 ? -12.383 5.052 4.987 1.00 90.56 93 VAL A C 1
ATOM 682 O O . 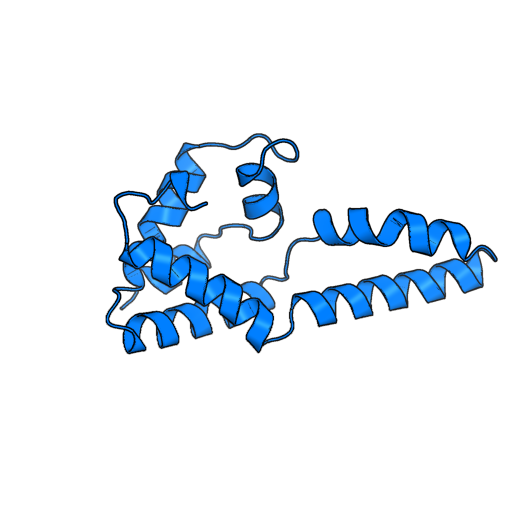VAL A 1 93 ? -12.734 6.068 4.382 1.00 90.56 93 VAL A O 1
ATOM 685 N N . PHE A 1 94 ? -11.171 4.522 4.801 1.00 88.81 94 PHE A N 1
ATOM 686 C CA . PHE A 1 94 ? -10.225 5.062 3.829 1.00 88.81 94 PHE A CA 1
ATOM 687 C C . PHE A 1 94 ? -10.763 4.965 2.400 1.00 88.81 94 PHE A C 1
ATOM 689 O O . PHE A 1 94 ? -10.779 5.975 1.689 1.00 88.81 94 PHE A O 1
ATOM 696 N N . PHE A 1 95 ? -11.248 3.789 1.997 1.00 88.06 95 PHE A N 1
ATOM 697 C CA . PHE A 1 95 ? -11.798 3.583 0.657 1.00 88.06 95 PHE A CA 1
ATOM 698 C C . PHE A 1 95 ? -13.027 4.460 0.392 1.00 88.06 95 PHE A C 1
ATOM 700 O O . PHE A 1 95 ? -13.125 5.067 -0.677 1.00 88.06 95 PHE A O 1
ATOM 707 N N . GLU A 1 96 ? -13.921 4.602 1.371 1.00 87.75 96 GLU A N 1
ATOM 708 C CA . GLU A 1 96 ? -15.094 5.479 1.278 1.00 87.75 96 GLU A CA 1
ATOM 709 C C . GLU A 1 96 ? -14.700 6.948 1.073 1.00 87.75 96 GLU A C 1
ATOM 711 O O . GLU A 1 96 ? -15.178 7.613 0.147 1.00 87.75 96 GLU A O 1
ATOM 716 N N . ARG A 1 97 ? -13.777 7.463 1.896 1.00 87.69 97 ARG A N 1
ATOM 717 C CA . ARG A 1 97 ? -13.329 8.864 1.816 1.00 87.69 97 ARG A CA 1
ATOM 718 C C . ARG A 1 97 ? -12.562 9.152 0.528 1.00 87.69 97 ARG A C 1
ATOM 720 O O . ARG A 1 97 ? -12.668 10.250 -0.020 1.00 87.69 97 ARG A O 1
ATOM 727 N N . VAL A 1 98 ? -11.815 8.172 0.023 1.00 82.44 98 VAL A N 1
ATOM 728 C CA . VAL A 1 98 ? -11.178 8.230 -1.297 1.00 82.44 98 VAL A CA 1
ATOM 729 C C . VAL A 1 98 ? -12.219 8.316 -2.413 1.00 82.44 98 VAL A C 1
ATOM 731 O O . VAL A 1 98 ? -12.109 9.196 -3.269 1.00 82.44 98 VAL A O 1
ATOM 734 N N . ALA A 1 99 ? -13.246 7.462 -2.386 1.00 81.56 99 ALA A N 1
ATOM 735 C CA . ALA A 1 99 ? -14.310 7.459 -3.389 1.00 81.56 99 ALA A CA 1
ATOM 736 C C . ALA A 1 99 ? -15.087 8.789 -3.410 1.00 81.56 99 ALA A C 1
ATOM 738 O O . ALA A 1 99 ? -15.387 9.319 -4.483 1.00 81.56 99 ALA A O 1
ATOM 739 N N . ALA A 1 100 ? -15.343 9.376 -2.236 1.00 82.69 100 ALA A N 1
ATOM 740 C CA . ALA A 1 100 ? -16.028 10.661 -2.099 1.00 82.69 100 ALA A CA 1
ATOM 741 C C . ALA A 1 100 ? -15.228 11.848 -2.669 1.00 82.69 100 ALA A C 1
ATOM 743 O O . ALA A 1 100 ? -15.809 12.815 -3.157 1.00 82.69 100 ALA A O 1
ATOM 744 N N . LYS A 1 101 ? -13.891 11.786 -2.633 1.00 76.56 101 LYS A N 1
ATOM 745 C CA . LYS A 1 101 ? -13.009 12.874 -3.086 1.00 76.56 101 LYS A CA 1
ATOM 746 C C . LYS A 1 101 ? -12.879 12.987 -4.609 1.00 76.56 101 LYS A C 1
ATOM 748 O O . LYS A 1 101 ? -12.303 13.983 -5.037 1.00 76.56 101 LYS A O 1
ATOM 753 N N . ARG A 1 102 ? -13.366 12.005 -5.395 1.00 65.00 102 ARG A N 1
ATOM 754 C CA . ARG A 1 102 ? -13.222 11.900 -6.873 1.00 65.00 102 ARG A CA 1
ATOM 755 C C . ARG A 1 102 ? -11.961 12.611 -7.402 1.00 65.00 102 ARG A C 1
ATOM 757 O O . ARG A 1 102 ? -12.078 13.598 -8.130 1.00 65.00 102 ARG A O 1
ATOM 764 N N . PRO A 1 103 ? -10.757 12.189 -6.984 1.00 61.56 103 PRO A N 1
ATOM 765 C CA . PRO A 1 103 ? -9.554 12.933 -7.314 1.00 61.56 103 PRO A CA 1
ATOM 766 C C . PRO A 1 103 ? -9.355 12.948 -8.828 1.00 61.56 103 PRO A C 1
ATOM 768 O O . PRO A 1 103 ? -9.453 11.906 -9.476 1.00 61.56 103 PRO A O 1
ATOM 771 N N . ALA A 1 104 ? -9.064 14.127 -9.382 1.00 56.53 104 ALA A N 1
ATOM 772 C CA . ALA A 1 104 ? -8.542 14.219 -10.736 1.00 56.53 104 ALA A CA 1
ATOM 773 C C . ALA A 1 104 ? -7.285 13.338 -10.821 1.00 56.53 104 ALA A C 1
ATOM 775 O O . ALA A 1 104 ? -6.415 13.398 -9.942 1.00 56.53 104 ALA A O 1
ATOM 776 N N . ALA A 1 105 ? -7.233 12.472 -11.832 1.00 56.00 105 ALA A N 1
ATOM 777 C CA . ALA A 1 105 ? -6.088 11.605 -12.054 1.00 56.00 105 ALA A CA 1
ATOM 778 C C . ALA A 1 105 ? -4.826 12.459 -12.279 1.00 56.00 105 ALA A C 1
ATOM 780 O O . ALA A 1 105 ? -4.881 13.473 -12.967 1.00 56.00 105 ALA A O 1
ATOM 781 N N . GLY A 1 106 ? -3.698 12.043 -11.698 1.00 58.22 106 GLY A N 1
ATOM 782 C CA . GLY A 1 106 ? -2.367 12.554 -12.050 1.00 58.22 106 GLY A CA 1
ATOM 783 C C . GLY A 1 106 ? -1.810 13.706 -11.207 1.00 58.22 106 GLY A C 1
ATOM 784 O O . GLY A 1 106 ? -0.668 13.604 -10.775 1.00 58.22 106 GLY A O 1
ATOM 785 N N . ASP A 1 107 ? -2.589 14.747 -10.897 1.00 64.94 107 ASP A N 1
ATOM 786 C CA . ASP A 1 107 ? -1.980 16.028 -10.465 1.00 64.94 107 ASP A CA 1
ATOM 787 C C . ASP A 1 107 ? -1.991 16.304 -8.953 1.00 64.94 107 ASP A C 1
ATOM 789 O O . ASP A 1 107 ? -1.406 17.279 -8.481 1.00 64.94 107 ASP A O 1
ATOM 793 N N . SER A 1 108 ? -2.641 15.454 -8.155 1.00 73.50 108 SER A N 1
ATOM 794 C CA . SER A 1 108 ? -2.670 15.608 -6.694 1.00 73.50 108 SER A CA 1
ATOM 795 C C . SER A 1 108 ? -1.965 14.448 -5.985 1.00 73.50 108 SER A C 1
ATOM 797 O O . SER A 1 108 ? -2.057 13.313 -6.455 1.00 73.50 108 SER A O 1
ATOM 799 N N . PRO A 1 109 ? -1.348 14.659 -4.802 1.00 71.00 109 PRO A N 1
ATOM 800 C CA . PRO A 1 109 ? -0.753 13.572 -4.014 1.00 71.00 109 PRO A CA 1
ATOM 801 C C . PRO A 1 109 ? -1.732 12.428 -3.717 1.00 71.00 109 PRO A C 1
ATOM 803 O O . PRO A 1 109 ? -1.342 11.271 -3.596 1.00 71.00 109 PRO A O 1
ATOM 806 N N . LEU A 1 110 ? -3.024 12.752 -3.602 1.00 71.38 110 LEU A N 1
ATOM 807 C CA . LEU A 1 110 ? -4.084 11.763 -3.444 1.00 71.38 110 LEU A CA 1
ATOM 808 C C . LEU A 1 110 ? -4.354 11.005 -4.752 1.00 71.38 110 LEU A C 1
ATOM 810 O O . LEU A 1 110 ? -4.484 9.786 -4.720 1.00 71.38 110 LEU A O 1
ATOM 814 N N . GLY A 1 111 ? -4.402 11.709 -5.884 1.00 72.31 111 GLY A N 1
ATOM 815 C CA . GLY A 1 111 ? -4.548 11.113 -7.212 1.00 72.31 111 GLY A CA 1
ATOM 816 C C . GLY A 1 111 ? -3.395 10.174 -7.566 1.00 72.31 111 GLY A C 1
ATOM 817 O O . GLY A 1 111 ? -3.651 9.083 -8.063 1.00 72.31 111 GLY A O 1
ATOM 818 N N . ILE A 1 112 ? -2.151 10.540 -7.239 1.00 70.69 112 ILE A N 1
ATOM 819 C CA . ILE A 1 112 ? -0.973 9.675 -7.417 1.00 70.69 112 ILE A CA 1
ATOM 820 C C . ILE A 1 112 ? -1.108 8.414 -6.559 1.00 70.69 112 ILE A C 1
ATOM 822 O O . ILE A 1 112 ? -1.014 7.311 -7.083 1.00 70.69 112 ILE A O 1
ATOM 826 N N . ALA A 1 113 ? -1.419 8.558 -5.266 1.00 73.50 113 ALA A N 1
ATOM 827 C CA . ALA A 1 113 ? -1.579 7.411 -4.372 1.00 73.50 113 ALA A CA 1
ATOM 828 C C . ALA A 1 113 ? -2.663 6.430 -4.857 1.00 73.50 113 ALA A C 1
ATOM 830 O O . ALA A 1 113 ? -2.453 5.223 -4.840 1.00 73.50 113 ALA A O 1
ATOM 831 N N . ILE A 1 114 ? -3.802 6.933 -5.338 1.00 76.56 114 ILE A N 1
ATOM 832 C CA . ILE A 1 114 ? -4.898 6.092 -5.854 1.00 76.56 114 ILE A CA 1
ATOM 833 C C . ILE A 1 114 ? -4.557 5.481 -7.213 1.00 76.56 114 ILE A C 1
ATOM 835 O O . ILE A 1 114 ? -4.971 4.362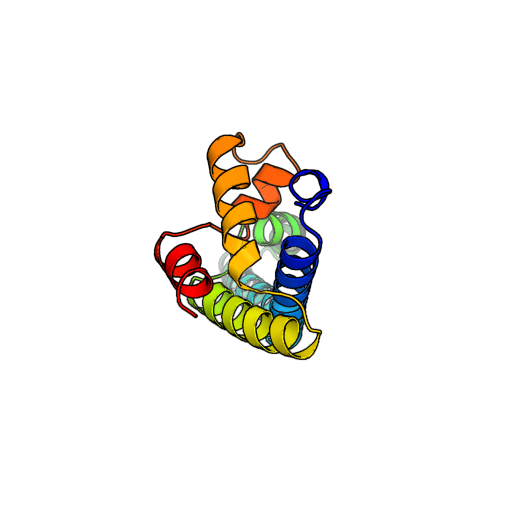 -7.503 1.00 76.56 114 ILE A O 1
ATOM 839 N N . SER A 1 115 ? -3.801 6.197 -8.046 1.00 77.88 115 SER A N 1
ATOM 840 C CA . SER A 1 115 ? -3.332 5.663 -9.328 1.00 77.88 115 SER A CA 1
ATOM 841 C C . SER A 1 115 ? -2.358 4.507 -9.108 1.00 77.88 115 SER A C 1
ATOM 843 O O . SER A 1 115 ? -2.423 3.510 -9.823 1.00 77.88 115 SER A O 1
ATOM 845 N N . SER A 1 116 ? -1.505 4.604 -8.085 1.00 76.50 116 SER A N 1
ATOM 846 C CA . SER A 1 116 ? -0.578 3.536 -7.704 1.00 76.50 116 SER A CA 1
ATOM 847 C C . SER A 1 116 ? -1.265 2.367 -6.987 1.00 76.50 116 SER A C 1
ATOM 849 O O . SER A 1 116 ? -0.866 1.220 -7.194 1.00 76.50 116 SER A O 1
ATOM 851 N N . HIS A 1 117 ? -2.315 2.652 -6.204 1.00 82.69 117 HIS A N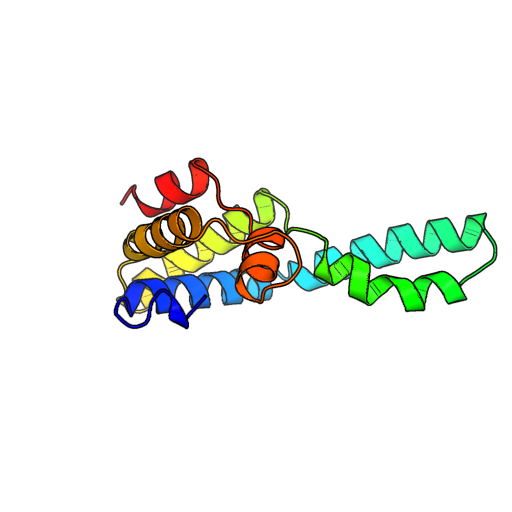 1
ATOM 852 C CA . HIS A 1 117 ? -3.095 1.692 -5.412 1.00 82.69 117 HIS A CA 1
ATOM 853 C C . HIS A 1 117 ? -4.593 1.793 -5.738 1.00 82.69 117 HIS A C 1
ATOM 855 O O . HIS A 1 117 ? -5.365 2.405 -4.987 1.00 82.69 117 HIS A O 1
ATOM 861 N N . PRO A 1 118 ? -5.048 1.211 -6.858 1.00 77.31 118 PRO A N 1
ATOM 862 C CA . PRO A 1 118 ? -6.449 1.284 -7.233 1.00 77.31 118 PRO A CA 1
ATOM 863 C C . PRO A 1 118 ? -7.327 0.588 -6.186 1.00 77.31 118 PRO A C 1
ATOM 865 O O . PRO A 1 118 ? -7.145 -0.588 -5.852 1.00 77.31 118 PRO A O 1
ATOM 868 N N . ALA A 1 119 ? -8.318 1.320 -5.680 1.00 75.75 119 ALA A N 1
ATOM 869 C CA . ALA A 1 119 ? -9.377 0.742 -4.866 1.00 75.75 119 ALA A CA 1
ATOM 870 C C . ALA A 1 119 ? -10.267 -0.156 -5.741 1.00 75.75 119 ALA A C 1
ATOM 872 O O . ALA A 1 119 ? -10.588 0.189 -6.881 1.00 75.75 119 ALA A O 1
ATOM 873 N N . ASN A 1 120 ? -10.695 -1.303 -5.214 1.00 80.31 120 ASN A N 1
ATOM 874 C CA . ASN A 1 120 ? -11.673 -2.163 -5.874 1.00 80.31 120 ASN A CA 1
ATOM 875 C C . ASN A 1 120 ? -12.656 -2.755 -4.844 1.00 80.31 120 ASN A C 1
ATOM 877 O O . ASN A 1 120 ? -12.397 -2.756 -3.639 1.00 80.31 120 ASN A O 1
ATOM 881 N N . ALA A 1 121 ? -13.796 -3.263 -5.320 1.00 85.25 121 ALA A N 1
ATOM 882 C CA . ALA A 1 121 ? -14.827 -3.838 -4.451 1.00 85.25 121 ALA A CA 1
ATOM 883 C C . ALA A 1 121 ? -14.337 -5.070 -3.664 1.00 85.25 121 ALA A C 1
ATOM 885 O O . ALA A 1 121 ? -14.790 -5.308 -2.548 1.00 85.25 121 ALA A O 1
ATOM 886 N N . GLU A 1 122 ? -13.391 -5.828 -4.226 1.00 89.19 122 GLU A N 1
ATOM 887 C CA . GLU A 1 122 ? -12.775 -7.001 -3.592 1.00 89.19 122 GLU A CA 1
ATOM 888 C C . GLU A 1 122 ? -12.025 -6.617 -2.310 1.00 89.19 122 GLU A C 1
ATOM 890 O O . GLU A 1 122 ? -12.217 -7.259 -1.284 1.00 89.19 122 GLU A O 1
ATOM 895 N N . ARG A 1 123 ? -11.234 -5.540 -2.337 1.00 90.50 123 ARG A N 1
ATOM 896 C CA . ARG A 1 123 ? -10.457 -5.046 -1.193 1.00 90.50 123 ARG A CA 1
ATOM 897 C C . ARG A 1 123 ? -11.342 -4.464 -0.101 1.00 90.50 123 ARG A C 1
ATOM 899 O O . ARG A 1 123 ? -11.119 -4.730 1.075 1.00 90.50 123 ARG A O 1
ATOM 906 N N . VAL A 1 124 ? -12.377 -3.712 -0.482 1.00 89.31 124 VAL A N 1
ATOM 907 C CA . VAL A 1 124 ? -13.367 -3.212 0.485 1.00 89.31 124 VAL A CA 1
ATOM 908 C C . VAL A 1 124 ? -14.011 -4.393 1.203 1.00 89.31 124 VAL A C 1
ATOM 910 O O . VAL A 1 124 ? -13.956 -4.465 2.427 1.00 89.31 124 VAL A O 1
ATOM 913 N N . LYS A 1 125 ? -14.521 -5.368 0.439 1.00 91.25 125 LYS A N 1
ATOM 914 C CA . LYS A 1 125 ? -15.112 -6.589 0.989 1.00 91.25 125 LYS A CA 1
ATOM 915 C C . LYS A 1 125 ? -14.130 -7.340 1.884 1.00 91.25 125 LYS A C 1
ATOM 917 O O . LYS A 1 125 ? -14.509 -7.722 2.984 1.00 91.25 125 LYS A O 1
ATOM 922 N N . PHE A 1 126 ? -12.881 -7.492 1.439 1.00 92.75 126 PHE A N 1
ATOM 923 C CA . PHE A 1 126 ? -11.813 -8.109 2.212 1.00 92.75 126 PHE A CA 1
ATOM 924 C C . PHE A 1 126 ? -11.772 -7.478 3.608 1.00 92.75 126 PHE A C 1
ATOM 926 O O . PHE A 1 126 ? -12.002 -8.193 4.578 1.00 92.75 126 PHE A O 1
ATOM 933 N N . PHE A 1 127 ? -11.549 -6.169 3.745 1.00 91.62 127 PHE A N 1
ATOM 934 C CA . PHE A 1 127 ? -11.447 -5.530 5.067 1.00 91.62 127 PHE A CA 1
ATOM 935 C C . PHE A 1 127 ? -12.764 -5.463 5.857 1.00 91.62 127 PHE A C 1
ATOM 937 O O . PHE A 1 127 ? -12.719 -5.391 7.083 1.00 91.62 127 PHE A O 1
ATOM 944 N N . SER A 1 128 ? -13.922 -5.494 5.194 1.00 85.56 128 SER A N 1
ATOM 945 C CA . SER A 1 128 ? -15.230 -5.509 5.863 1.00 85.56 128 SER A CA 1
ATOM 946 C C . SER A 1 128 ? -15.604 -6.875 6.451 1.00 85.56 128 SER A C 1
ATOM 948 O O . SER A 1 128 ? -16.401 -6.941 7.387 1.00 85.56 128 SER A O 1
ATOM 950 N N . GLU A 1 129 ? -15.048 -7.966 5.923 1.00 78.31 129 GLU A N 1
ATOM 951 C CA . GLU A 1 129 ? -15.262 -9.323 6.430 1.00 78.31 129 GLU A CA 1
ATOM 952 C C . GLU A 1 129 ? -14.243 -9.635 7.545 1.00 78.31 129 GLU A C 1
ATOM 954 O O . GLU A 1 129 ? -13.028 -9.580 7.326 1.00 78.31 129 GLU A O 1
ATOM 959 N N . ARG A 1 130 ? -14.763 -9.903 8.758 1.00 57.12 130 ARG A N 1
ATOM 960 C CA . ARG A 1 130 ? -13.990 -10.117 10.000 1.00 57.12 130 ARG A CA 1
ATOM 961 C C . ARG A 1 130 ? -12.906 -11.184 9.849 1.00 57.12 130 ARG A C 1
ATOM 963 O O . ARG A 1 130 ? -13.251 -12.315 9.457 1.00 57.12 130 ARG A O 1
#

Foldseek 3Di:
DCVLCVVPVLLVQLVVQLVVLCVVVVQLVVQLVVLLVVLVVVCVVVVDNPVSVVCSVVSSLQDAGDPVSSVSSNVRSCVVSVVVVGQLLSVLSVVVSLVVCPDDADDDPSNSVCSNPPDDPVSNVVSNPD